Protein AF-A0A084XWI2-F1 (afdb_monomer)

pLDDT: mean 74.88, std 19.85, range [33.59, 96.56]

Structure (mmCIF, N/CA/C/O backbone):
data_AF-A0A084XWI2-F1
#
_entry.id   AF-A0A084XWI2-F1
#
loop_
_atom_site.group_PDB
_atom_site.id
_atom_site.type_symbol
_atom_site.label_atom_id
_atom_site.label_alt_id
_atom_site.label_comp_id
_atom_site.label_asym_id
_atom_site.label_entity_id
_atom_site.label_seq_id
_atom_site.pdbx_PDB_ins_code
_atom_site.Cartn_x
_atom_site.Cartn_y
_atom_site.Cartn_z
_atom_site.occupancy
_atom_site.B_iso_or_equiv
_atom_site.auth_seq_id
_atom_site.auth_comp_id
_atom_site.auth_asym_id
_atom_site.auth_atom_id
_atom_site.pdbx_PDB_model_num
ATOM 1 N N . MET A 1 1 ? 60.474 4.707 -21.475 1.00 52.69 1 MET A N 1
ATOM 2 C CA . MET A 1 1 ? 59.687 3.712 -20.714 1.00 52.69 1 MET A CA 1
ATOM 3 C C . MET A 1 1 ? 58.283 4.273 -20.551 1.00 52.69 1 MET A C 1
ATOM 5 O O . MET A 1 1 ? 58.184 5.436 -20.203 1.00 52.69 1 MET A O 1
ATOM 9 N N . GLY A 1 2 ? 57.240 3.525 -20.914 1.00 62.25 2 GLY A N 1
ATOM 10 C CA . GLY A 1 2 ? 55.851 4.025 -20.999 1.00 62.25 2 GLY A CA 1
ATOM 11 C C . GLY A 1 2 ? 54.921 3.148 -21.854 1.00 62.25 2 GLY A C 1
ATOM 12 O O . GLY A 1 2 ? 53.712 3.327 -21.852 1.00 62.25 2 GLY A O 1
ATOM 13 N N . GLY A 1 3 ? 55.474 2.156 -22.562 1.00 61.00 3 GLY A N 1
ATOM 14 C CA . GLY A 1 3 ? 54.707 1.178 -23.341 1.00 61.00 3 GLY A CA 1
ATOM 15 C C . GLY A 1 3 ? 54.036 0.071 -22.514 1.00 61.00 3 GLY A C 1
ATOM 16 O O . GLY A 1 3 ? 53.244 -0.691 -23.043 1.00 61.00 3 GLY A O 1
ATOM 17 N N . THR A 1 4 ? 54.343 -0.058 -21.226 1.00 63.84 4 THR A N 1
ATOM 18 C CA . THR A 1 4 ? 53.733 -1.086 -20.366 1.00 63.84 4 THR A CA 1
ATOM 19 C C . THR A 1 4 ? 52.390 -0.643 -19.776 1.00 63.84 4 THR A C 1
ATOM 21 O O . THR A 1 4 ? 51.567 -1.499 -19.475 1.00 63.84 4 THR A O 1
ATOM 24 N N . ASP A 1 5 ? 52.127 0.667 -19.690 1.00 71.38 5 ASP A N 1
ATOM 25 C CA . ASP A 1 5 ? 50.885 1.213 -19.113 1.00 71.38 5 ASP A CA 1
ATOM 26 C C . ASP A 1 5 ? 49.697 1.234 -20.086 1.00 71.38 5 ASP A C 1
ATOM 28 O O . ASP A 1 5 ? 48.547 1.183 -19.660 1.00 71.38 5 ASP A O 1
ATOM 32 N N . TYR A 1 6 ? 49.927 1.281 -21.404 1.00 79.31 6 TYR A N 1
ATOM 33 C CA . TYR A 1 6 ? 48.802 1.300 -22.351 1.00 79.31 6 TYR A CA 1
ATOM 34 C C . TYR A 1 6 ? 48.145 -0.080 -22.493 1.00 79.31 6 TYR A C 1
ATOM 36 O O . TYR A 1 6 ? 46.929 -0.167 -22.649 1.00 79.31 6 TYR A O 1
ATOM 44 N N . LEU A 1 7 ? 48.927 -1.164 -22.416 1.00 83.81 7 LEU A N 1
ATOM 45 C CA . LEU A 1 7 ? 48.396 -2.528 -22.489 1.00 83.81 7 LEU A CA 1
ATOM 46 C C . LEU A 1 7 ? 47.565 -2.868 -21.249 1.00 83.81 7 LEU A C 1
ATOM 48 O O . LEU A 1 7 ? 46.471 -3.410 -21.393 1.00 83.81 7 LEU A O 1
ATOM 52 N N . SER A 1 8 ? 48.031 -2.486 -20.055 1.00 83.62 8 SER A N 1
ATOM 53 C CA . SER A 1 8 ? 47.274 -2.670 -18.811 1.00 83.62 8 SER A CA 1
ATOM 54 C C . SER A 1 8 ? 45.989 -1.832 -18.798 1.00 83.62 8 SER A C 1
ATOM 56 O O . SER A 1 8 ? 44.939 -2.308 -18.364 1.00 83.62 8 SER A O 1
ATOM 58 N N . LEU A 1 9 ? 46.018 -0.617 -19.354 1.00 86.31 9 LEU A N 1
ATOM 59 C CA . LEU A 1 9 ? 44.823 0.214 -19.506 1.00 86.31 9 LEU A CA 1
ATOM 60 C C . LEU A 1 9 ? 43.802 -0.412 -20.470 1.00 86.31 9 LEU A C 1
ATOM 62 O O . LEU A 1 9 ? 42.616 -0.473 -20.156 1.00 86.31 9 LEU A O 1
ATOM 66 N N . LEU A 1 10 ? 44.240 -0.943 -21.612 1.00 87.06 10 LEU A N 1
ATOM 67 C CA . LEU A 1 10 ? 43.339 -1.625 -22.548 1.00 87.06 10 LEU A CA 1
ATOM 68 C C . LEU A 1 10 ? 42.757 -2.919 -21.955 1.00 87.06 10 LEU A C 1
ATOM 70 O O . LEU A 1 10 ? 41.587 -3.239 -22.179 1.00 87.06 10 LEU A O 1
ATOM 74 N N . GLU A 1 11 ? 43.547 -3.654 -21.172 1.00 87.19 11 GLU A N 1
ATOM 75 C CA . GLU A 1 11 ? 43.098 -4.869 -20.489 1.00 87.19 11 GLU A CA 1
ATOM 76 C C . GLU A 1 11 ? 42.093 -4.569 -19.368 1.00 87.19 11 GLU A C 1
ATOM 78 O O . GLU A 1 11 ? 41.076 -5.265 -19.244 1.00 87.19 11 GLU A O 1
ATOM 83 N N . THR A 1 12 ? 42.307 -3.492 -18.606 1.00 88.56 12 THR A N 1
ATOM 84 C CA . THR A 1 12 ? 41.346 -3.038 -17.588 1.00 88.56 12 THR A CA 1
ATOM 85 C C . THR A 1 12 ? 40.052 -2.543 -18.229 1.00 88.56 12 THR A C 1
ATOM 87 O O . THR A 1 12 ? 38.976 -2.918 -17.766 1.00 88.56 12 THR A O 1
ATOM 90 N N . GLN A 1 13 ? 40.123 -1.809 -19.346 1.00 90.12 13 GLN A N 1
ATOM 91 C CA . GLN A 1 13 ? 38.937 -1.364 -20.082 1.00 90.12 13 GLN A CA 1
ATOM 92 C C . GLN A 1 13 ? 38.113 -2.550 -20.604 1.00 90.12 13 GLN A C 1
ATOM 94 O O . GLN A 1 13 ? 36.895 -2.595 -20.417 1.00 90.12 13 GLN A O 1
ATOM 99 N N . ARG A 1 14 ? 38.758 -3.550 -21.219 1.00 91.56 14 ARG A N 1
ATOM 100 C CA . ARG A 1 14 ? 38.067 -4.759 -21.695 1.00 91.56 14 ARG A CA 1
ATOM 101 C C . ARG A 1 14 ? 37.421 -5.532 -20.541 1.00 91.56 14 ARG A C 1
ATOM 103 O O . ARG A 1 14 ? 36.280 -5.976 -20.671 1.00 91.56 14 ARG A O 1
ATOM 110 N N . SER A 1 15 ? 38.135 -5.688 -19.428 1.00 89.50 15 SER A N 1
ATOM 111 C CA . SER A 1 15 ? 37.625 -6.398 -18.248 1.00 89.50 15 SER A CA 1
ATOM 112 C C . SER A 1 15 ? 36.452 -5.661 -17.604 1.00 89.50 15 SER A C 1
ATOM 114 O O . SER A 1 15 ? 35.473 -6.291 -17.212 1.00 89.50 15 SER A O 1
ATOM 116 N N . TYR A 1 16 ? 36.506 -4.328 -17.570 1.00 93.06 16 TYR A N 1
ATOM 117 C CA . TYR A 1 16 ? 35.429 -3.485 -17.062 1.00 93.06 16 TYR A CA 1
ATOM 118 C C . TYR A 1 16 ? 34.145 -3.622 -17.888 1.00 93.06 16 TYR A C 1
ATOM 120 O O . TYR A 1 16 ? 33.071 -3.810 -17.321 1.00 93.06 16 TYR A O 1
ATOM 128 N N . HIS A 1 17 ? 34.241 -3.603 -19.222 1.00 92.88 17 HIS A N 1
ATOM 129 C CA . HIS A 1 17 ? 33.065 -3.792 -20.076 1.00 92.88 17 HIS A CA 1
ATOM 130 C C . HIS A 1 17 ? 32.448 -5.184 -19.920 1.00 92.88 17 HIS A C 1
ATOM 132 O O . HIS A 1 17 ? 31.235 -5.289 -19.762 1.00 92.88 17 HIS A O 1
ATOM 138 N N . ARG A 1 18 ? 33.270 -6.242 -19.861 1.00 94.00 18 ARG A N 1
ATOM 139 C CA . ARG A 1 18 ? 32.768 -7.598 -19.588 1.00 94.00 18 ARG A CA 1
ATOM 140 C C . ARG A 1 18 ? 32.057 -7.672 -18.233 1.00 94.00 18 ARG A C 1
ATOM 142 O O . ARG A 1 18 ? 30.985 -8.256 -18.143 1.00 94.00 18 ARG A O 1
ATOM 149 N N . TYR A 1 19 ? 32.620 -7.042 -17.203 1.00 94.75 19 TYR A N 1
ATOM 150 C CA . TYR A 1 19 ? 31.996 -6.985 -15.883 1.00 94.75 19 TYR A CA 1
ATOM 151 C C . TYR A 1 19 ? 30.635 -6.273 -15.906 1.00 94.75 19 TYR A C 1
ATOM 153 O O . TYR A 1 19 ? 29.693 -6.733 -15.263 1.00 94.75 19 TYR A O 1
ATOM 161 N N . LEU A 1 20 ? 30.504 -5.172 -16.655 1.00 94.69 20 LEU A N 1
ATOM 162 C CA . LEU A 1 20 ? 29.223 -4.478 -16.812 1.00 94.69 20 LEU A CA 1
ATOM 163 C C . LEU A 1 20 ? 28.172 -5.363 -17.490 1.00 94.69 20 LEU A C 1
ATOM 165 O O . LEU A 1 20 ? 27.033 -5.407 -17.021 1.00 94.69 20 LEU A O 1
ATOM 169 N N . ASP A 1 21 ? 28.548 -6.084 -18.546 1.00 95.38 21 ASP A N 1
ATOM 170 C CA . ASP A 1 21 ? 27.640 -6.997 -19.246 1.00 95.38 21 ASP A CA 1
ATOM 171 C C . ASP A 1 21 ? 27.187 -8.145 -18.331 1.00 95.38 21 ASP A C 1
ATOM 173 O O . ASP A 1 21 ? 25.989 -8.431 -18.233 1.00 95.38 21 ASP A O 1
ATOM 177 N N . ASP A 1 22 ? 28.124 -8.751 -17.595 1.00 95.75 22 ASP A N 1
ATOM 178 C CA . ASP A 1 22 ? 27.831 -9.813 -16.628 1.00 95.75 22 ASP A CA 1
ATOM 179 C C . ASP A 1 22 ? 26.923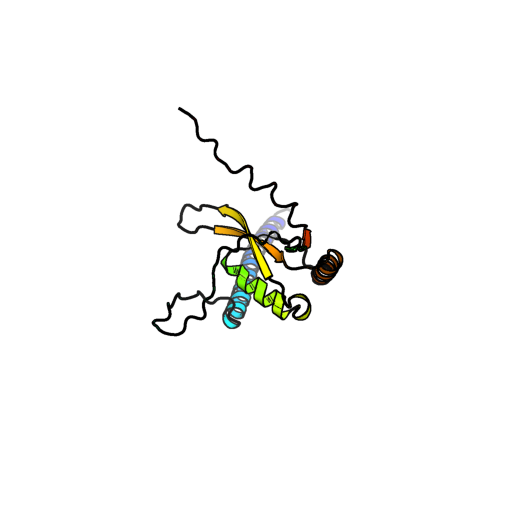 -9.307 -15.497 1.00 95.75 22 ASP A C 1
ATOM 181 O O . ASP A 1 22 ? 25.962 -9.979 -15.116 1.00 95.75 22 ASP A O 1
ATOM 185 N N . TYR A 1 23 ? 27.157 -8.088 -15.002 1.00 95.56 23 TYR A N 1
ATOM 186 C CA . TYR A 1 23 ? 26.312 -7.466 -13.987 1.00 95.56 23 TYR A CA 1
ATOM 187 C C . TYR A 1 23 ? 24.871 -7.271 -14.479 1.00 95.56 23 TYR A C 1
ATOM 189 O O . TYR A 1 23 ? 23.920 -7.631 -13.779 1.00 95.56 23 TYR A O 1
ATOM 197 N N . GLN A 1 24 ? 24.687 -6.738 -15.693 1.00 92.88 24 GLN A N 1
ATOM 198 C CA . GLN A 1 24 ? 23.349 -6.563 -16.267 1.00 92.88 24 GLN A CA 1
ATOM 199 C C . GLN A 1 24 ? 22.663 -7.911 -16.505 1.00 92.88 24 GLN A C 1
ATOM 201 O O . GLN A 1 24 ? 21.467 -8.047 -16.239 1.00 92.88 24 GLN A O 1
ATOM 206 N N . LYS A 1 25 ? 23.414 -8.927 -16.943 1.00 96.56 25 LYS A N 1
ATOM 207 C CA . LYS A 1 25 ? 22.900 -10.286 -17.131 1.00 96.56 25 LYS A CA 1
ATOM 208 C C . LYS A 1 25 ? 22.396 -10.888 -15.819 1.00 96.56 25 LYS A C 1
ATOM 210 O O . LYS A 1 25 ? 21.245 -11.316 -15.766 1.00 96.56 25 LYS A O 1
ATOM 215 N N . ILE A 1 26 ? 23.204 -10.849 -14.758 1.00 95.38 26 ILE A N 1
ATOM 216 C CA . ILE A 1 26 ? 22.822 -11.350 -13.426 1.00 9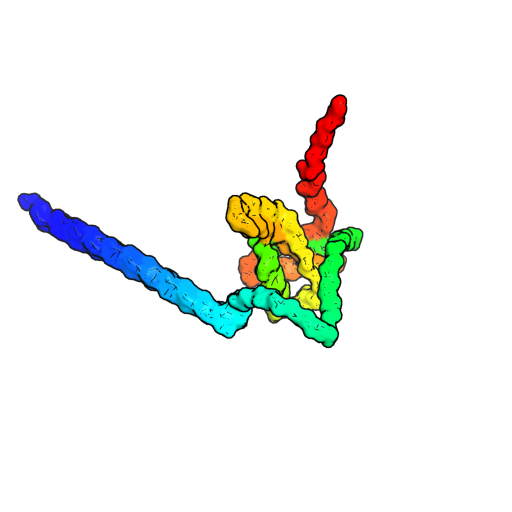5.38 26 ILE A CA 1
ATOM 217 C C . ILE A 1 26 ? 21.584 -10.608 -12.913 1.00 95.38 26 ILE A C 1
ATOM 219 O O . ILE A 1 26 ? 20.644 -11.222 -12.407 1.00 95.38 26 ILE A O 1
ATOM 223 N N . ARG A 1 27 ? 21.540 -9.284 -13.091 1.00 94.38 27 ARG A N 1
ATOM 224 C CA . ARG A 1 27 ? 20.391 -8.465 -12.696 1.00 94.38 27 ARG A CA 1
ATOM 225 C C . ARG A 1 27 ? 19.115 -8.871 -13.440 1.00 94.38 27 ARG A C 1
ATOM 227 O O . ARG A 1 27 ? 18.059 -8.979 -12.819 1.00 94.38 27 ARG A O 1
ATOM 234 N N . MET A 1 28 ? 19.198 -9.134 -14.745 1.00 96.00 28 MET A N 1
ATOM 235 C CA . MET A 1 28 ? 18.058 -9.638 -15.517 1.00 96.00 28 MET A CA 1
ATOM 236 C C . MET A 1 28 ? 17.618 -11.035 -15.067 1.00 96.00 28 MET A C 1
ATOM 238 O O . MET A 1 28 ? 16.418 -11.279 -14.951 1.00 96.00 28 MET A O 1
ATOM 242 N N . GLU A 1 29 ? 18.558 -11.946 -14.808 1.00 95.94 29 GLU A N 1
ATOM 243 C CA . GLU A 1 29 ? 18.260 -13.301 -14.3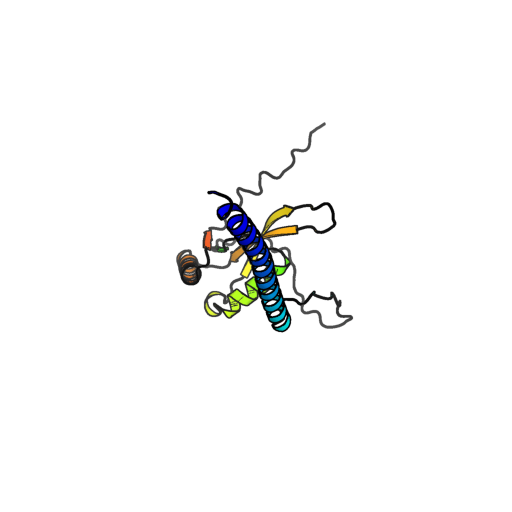25 1.00 95.94 29 GLU A CA 1
ATOM 244 C C . GLU A 1 29 ? 17.550 -13.271 -12.966 1.00 95.94 29 GLU A C 1
ATOM 246 O O . GLU A 1 29 ? 16.538 -13.953 -12.788 1.00 95.94 29 GLU A O 1
ATOM 251 N N . PHE A 1 30 ? 17.996 -12.403 -12.053 1.00 95.81 30 PHE A N 1
ATOM 252 C CA . PHE A 1 30 ? 17.350 -12.186 -10.759 1.00 95.81 30 PHE A CA 1
ATOM 253 C C . PHE A 1 30 ? 15.887 -11.743 -10.907 1.00 95.81 30 PHE A C 1
ATOM 255 O O . PHE A 1 30 ? 14.989 -12.354 -10.322 1.00 95.81 30 PHE A O 1
ATOM 262 N N . PHE A 1 31 ? 15.619 -10.719 -11.725 1.00 93.75 31 PHE A N 1
ATOM 263 C CA . PHE A 1 31 ? 14.248 -10.244 -11.930 1.00 93.75 31 PHE A CA 1
ATOM 264 C C . PHE A 1 31 ? 13.369 -11.280 -12.628 1.00 93.75 31 PHE A C 1
ATOM 266 O O . PHE A 1 31 ? 12.215 -11.452 -12.242 1.00 93.75 31 PHE A O 1
ATOM 273 N N . ARG A 1 32 ? 13.903 -12.011 -13.614 1.00 93.25 32 ARG A N 1
ATOM 274 C CA . ARG A 1 32 ? 13.172 -13.107 -14.269 1.00 93.25 32 ARG A CA 1
ATOM 275 C C . ARG A 1 32 ? 12.767 -14.187 -13.268 1.00 93.25 32 ARG A C 1
ATOM 277 O O . ARG A 1 32 ? 11.607 -14.596 -13.271 1.00 93.25 32 ARG A O 1
ATOM 284 N N . GLY A 1 33 ? 13.682 -14.602 -12.391 1.00 94.12 33 GLY A N 1
ATOM 285 C CA . GLY A 1 33 ? 13.397 -15.568 -11.329 1.00 94.12 33 GLY A CA 1
ATOM 286 C C . GLY A 1 33 ? 12.314 -15.067 -10.373 1.00 94.12 33 GLY A C 1
ATOM 287 O O . GLY A 1 33 ? 11.319 -15.756 -10.149 1.00 94.12 33 GLY A O 1
ATOM 288 N N . TYR A 1 34 ? 12.449 -13.832 -9.888 1.00 92.88 34 TYR A N 1
ATOM 289 C CA . TYR A 1 34 ? 11.469 -13.216 -8.993 1.00 92.88 34 TYR A CA 1
ATOM 290 C C . TYR A 1 34 ? 10.068 -13.127 -9.619 1.00 92.88 34 TYR A C 1
ATOM 292 O O . TYR A 1 34 ? 9.086 -13.534 -8.999 1.00 92.88 34 TYR A O 1
ATOM 300 N N . ILE A 1 35 ? 9.972 -12.658 -10.868 1.00 87.19 35 ILE A N 1
ATOM 301 C CA . ILE A 1 35 ? 8.701 -12.573 -11.600 1.00 87.19 35 ILE A CA 1
ATOM 302 C C . ILE A 1 35 ? 8.092 -13.966 -11.779 1.00 87.19 35 ILE A C 1
ATOM 304 O O . ILE A 1 35 ? 6.893 -14.127 -11.566 1.00 87.19 35 ILE A O 1
ATOM 308 N N . SER A 1 36 ? 8.897 -14.976 -12.126 1.00 90.06 36 SER A N 1
ATOM 309 C CA . SER A 1 36 ? 8.405 -16.349 -12.305 1.00 90.06 36 SER A CA 1
ATOM 310 C C . SER A 1 36 ? 7.819 -16.936 -11.017 1.00 90.06 36 SER A C 1
ATOM 312 O O . SER A 1 36 ? 6.745 -17.534 -11.048 1.00 90.06 36 SER A O 1
ATOM 314 N N . LEU A 1 37 ? 8.463 -16.696 -9.869 1.00 89.69 37 LEU A N 1
ATOM 315 C C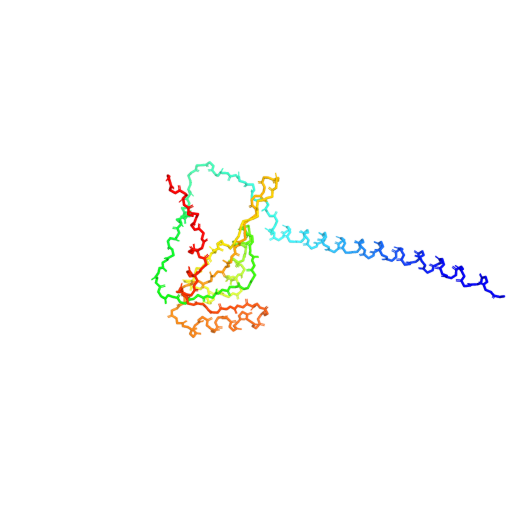A . LEU A 1 37 ? 7.962 -17.108 -8.560 1.00 89.69 37 LEU A CA 1
ATOM 316 C C . LEU A 1 37 ? 6.663 -16.376 -8.213 1.00 89.69 37 LEU A C 1
ATOM 318 O O . LEU A 1 37 ? 5.691 -17.001 -7.800 1.00 89.69 37 LEU A O 1
ATOM 322 N N . PHE A 1 38 ? 6.630 -15.059 -8.409 1.00 86.50 38 PHE A N 1
ATOM 323 C CA . PHE A 1 38 ? 5.441 -14.249 -8.161 1.00 86.50 38 PHE A CA 1
ATOM 324 C C . PHE A 1 38 ? 4.254 -14.688 -9.034 1.00 86.50 38 PHE A C 1
ATOM 326 O O . PHE A 1 38 ? 3.124 -14.761 -8.555 1.00 86.50 38 PHE A O 1
ATOM 333 N N . GLN A 1 39 ? 4.508 -15.044 -10.296 1.00 83.56 39 GLN A N 1
ATOM 334 C CA . GLN A 1 39 ? 3.507 -15.623 -11.193 1.00 83.56 39 GLN A CA 1
ATOM 335 C C . GLN A 1 39 ? 3.032 -17.001 -10.714 1.00 83.56 39 GLN A C 1
ATOM 337 O O . GLN A 1 39 ? 1.826 -17.233 -10.684 1.00 83.56 39 GLN A O 1
ATOM 342 N N . ALA A 1 40 ? 3.942 -17.883 -10.286 1.00 88.25 40 ALA A N 1
ATOM 343 C CA . ALA A 1 40 ? 3.596 -19.197 -9.734 1.00 88.25 40 ALA A CA 1
ATOM 344 C C . ALA A 1 40 ? 2.770 -19.100 -8.436 1.00 88.25 40 ALA A C 1
ATOM 346 O O . ALA A 1 40 ? 1.877 -19.910 -8.212 1.00 88.25 40 ALA A O 1
ATOM 347 N N . LEU A 1 41 ? 3.023 -18.075 -7.615 1.00 88.19 41 LEU A N 1
ATOM 348 C CA . LEU A 1 41 ? 2.249 -17.743 -6.412 1.00 88.19 41 LEU A CA 1
ATOM 349 C C . LEU A 1 41 ? 0.905 -17.050 -6.719 1.00 88.19 41 LEU A C 1
ATOM 351 O O . LEU A 1 41 ? 0.175 -16.694 -5.796 1.00 88.19 41 LEU A O 1
ATOM 355 N N . GLY A 1 42 ? 0.563 -16.843 -7.995 1.00 77.06 42 GLY A N 1
ATOM 356 C CA . GLY A 1 42 ? -0.717 -16.268 -8.418 1.00 77.06 42 GLY A CA 1
ATOM 357 C C . GLY A 1 42 ? -0.759 -14.738 -8.488 1.00 77.06 42 GLY A 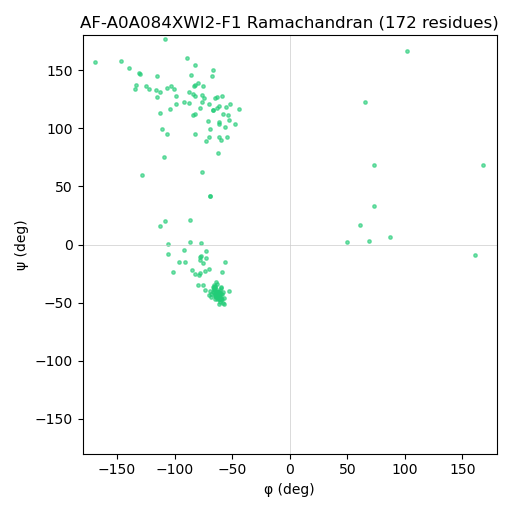C 1
ATOM 358 O O . GLY A 1 42 ? -1.812 -14.171 -8.768 1.00 77.06 42 GLY A O 1
ATOM 359 N N . GLY A 1 43 ? 0.368 -14.046 -8.299 1.00 77.62 43 GLY A N 1
ATOM 360 C CA . GLY A 1 43 ? 0.451 -12.583 -8.382 1.00 77.62 43 GLY A CA 1
ATOM 361 C C . GLY A 1 43 ? 0.362 -12.011 -9.806 1.00 77.62 43 GLY A C 1
ATOM 362 O O . GLY A 1 43 ? 0.191 -10.807 -9.982 1.00 77.62 43 GLY A O 1
ATOM 363 N N . GLY A 1 44 ? 0.466 -12.859 -10.834 1.00 65.56 44 GLY A N 1
ATOM 364 C CA . GLY A 1 44 ? 0.528 -12.455 -12.244 1.00 65.56 44 GLY A CA 1
ATOM 365 C C . GLY A 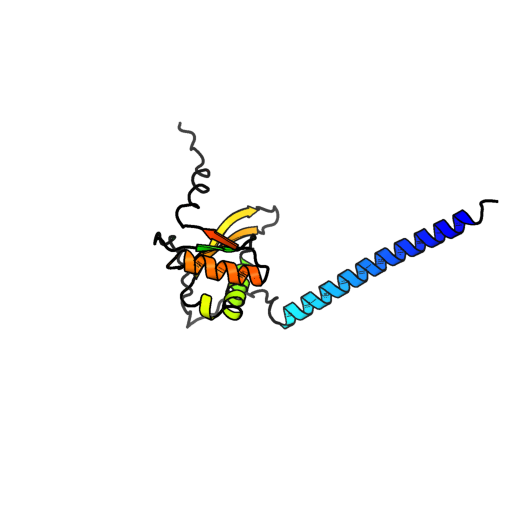1 44 ? -0.670 -12.855 -13.101 1.00 65.56 44 GLY A C 1
ATOM 366 O O . GLY A 1 44 ? -0.547 -12.846 -14.327 1.00 65.56 44 GLY A O 1
ATOM 367 N N . LEU A 1 45 ? -1.805 -13.229 -12.501 1.00 56.84 45 LEU A N 1
ATOM 368 C CA . LEU A 1 45 ? -3.022 -13.514 -13.257 1.00 56.84 45 LEU A CA 1
ATOM 369 C C . LEU A 1 45 ? -3.442 -12.243 -14.005 1.00 56.84 45 LEU A C 1
ATOM 371 O O . LEU A 1 45 ? -4.015 -11.317 -13.429 1.00 56.84 45 LEU A O 1
ATOM 375 N N . LYS A 1 46 ? -3.179 -12.205 -15.318 1.00 52.09 46 LYS A N 1
ATOM 376 C CA . LYS A 1 46 ? -4.017 -11.431 -16.229 1.00 52.09 46 LYS A CA 1
ATOM 377 C C . LYS A 1 46 ? -5.420 -11.935 -15.942 1.00 52.09 46 LYS A C 1
ATOM 379 O O . LYS A 1 46 ? -5.695 -13.107 -16.183 1.00 52.09 46 LYS A O 1
ATOM 384 N N . ALA A 1 47 ? -6.263 -11.092 -15.355 1.00 45.56 47 ALA A N 1
ATOM 385 C CA . ALA A 1 47 ? -7.683 -11.359 -15.315 1.00 45.56 47 ALA A CA 1
ATOM 386 C C . ALA A 1 47 ? -8.121 -11.451 -16.778 1.00 45.56 47 ALA A C 1
ATOM 388 O O . ALA A 1 47 ? -8.434 -10.441 -17.409 1.00 45.56 47 ALA A O 1
ATOM 389 N N . GLU A 1 48 ? -8.071 -12.652 -17.355 1.00 43.28 48 GLU A N 1
ATOM 390 C CA . GLU A 1 48 ? -8.941 -12.976 -18.462 1.00 43.28 48 GLU A CA 1
ATOM 391 C C . GLU A 1 48 ? -10.323 -12.626 -17.934 1.00 43.28 48 GLU A C 1
ATOM 393 O O . GLU A 1 48 ? -10.835 -13.261 -17.011 1.00 43.28 48 GLU A O 1
ATOM 398 N N . ARG A 1 49 ? -10.883 -11.529 -18.449 1.00 47.22 49 ARG A N 1
ATOM 399 C CA . ARG A 1 49 ? -12.302 -11.238 -18.316 1.00 47.22 49 ARG A CA 1
ATOM 400 C C . ARG A 1 49 ? -13.032 -12.368 -19.025 1.00 47.22 49 ARG A C 1
ATOM 402 O O . ARG A 1 49 ? -13.475 -12.218 -20.158 1.00 47.22 49 ARG A O 1
ATOM 409 N N . ARG A 1 50 ? -13.151 -13.511 -18.368 1.00 38.69 50 ARG A N 1
ATOM 410 C CA . ARG A 1 50 ? -14.214 -14.445 -18.652 1.00 38.69 50 ARG A CA 1
ATOM 411 C C . ARG A 1 50 ? -15.392 -13.912 -17.865 1.00 38.69 50 ARG A C 1
ATOM 413 O O . ARG A 1 50 ? -15.480 -14.109 -16.658 1.00 38.69 50 ARG A O 1
ATOM 420 N N . ALA A 1 51 ? -16.223 -13.129 -18.547 1.00 36.94 51 ALA A N 1
ATOM 421 C CA . ALA A 1 51 ? -17.565 -12.876 -18.059 1.00 36.94 51 ALA A CA 1
ATOM 422 C C . ALA A 1 51 ? -18.191 -14.255 -17.784 1.00 36.94 51 ALA A C 1
ATOM 424 O O . ALA A 1 51 ? -18.191 -15.088 -18.700 1.00 36.94 51 ALA A O 1
ATOM 425 N N . PRO A 1 52 ? -18.620 -14.556 -16.548 1.00 42.59 52 PRO A N 1
ATOM 426 C CA . PRO A 1 52 ? -19.417 -15.744 -16.321 1.00 42.59 52 PRO A CA 1
ATOM 427 C C . PRO A 1 52 ? -20.717 -15.556 -17.101 1.00 42.59 52 PRO A C 1
ATOM 429 O O . PRO A 1 52 ? -21.446 -14.589 -16.883 1.00 42.59 52 PRO A O 1
ATOM 432 N N . ALA A 1 53 ? -20.941 -16.444 -18.068 1.00 46.91 53 ALA A N 1
ATOM 433 C CA . ALA A 1 53 ? -22.278 -16.693 -18.562 1.00 46.91 53 ALA A CA 1
ATOM 434 C C . ALA A 1 53 ? -23.039 -17.348 -17.409 1.00 46.91 53 ALA A C 1
ATOM 436 O O . ALA A 1 53 ? -22.656 -18.427 -16.962 1.00 46.91 53 ALA A O 1
ATOM 437 N N . ASP A 1 54 ? -24.043 -16.608 -16.961 1.00 52.09 54 ASP A N 1
ATOM 438 C CA . ASP A 1 54 ? -25.270 -17.040 -16.315 1.00 52.09 54 ASP A CA 1
ATOM 439 C C . ASP A 1 54 ? -25.163 -17.719 -14.932 1.00 52.09 54 ASP A C 1
ATOM 441 O O . ASP A 1 54 ? -24.528 -18.749 -14.724 1.00 52.09 54 ASP A O 1
ATOM 445 N N . ASP A 1 55 ? -25.874 -17.074 -14.002 1.00 50.19 55 ASP A N 1
ATOM 446 C CA . ASP A 1 55 ? -26.478 -17.611 -12.781 1.00 50.19 55 ASP A CA 1
ATOM 447 C C . ASP A 1 55 ? -25.558 -17.967 -11.604 1.00 50.19 55 ASP A C 1
ATOM 449 O O . ASP A 1 55 ? -25.410 -19.117 -11.216 1.00 50.19 55 ASP A O 1
ATOM 453 N N . GLU A 1 56 ? -24.972 -16.926 -11.002 1.00 50.56 56 GLU A N 1
ATOM 454 C CA . GLU A 1 56 ? -25.005 -16.617 -9.552 1.00 50.56 56 GLU A CA 1
ATOM 455 C C . GLU A 1 56 ? -23.969 -15.517 -9.269 1.00 50.56 56 GLU A C 1
ATOM 457 O O . GLU A 1 56 ? -22.911 -15.708 -8.667 1.00 50.56 56 GLU A O 1
ATOM 462 N N . ALA A 1 57 ? -24.256 -14.315 -9.769 1.00 42.88 57 ALA A N 1
ATOM 463 C CA . ALA A 1 57 ? -23.466 -13.143 -9.438 1.00 42.88 57 ALA A CA 1
ATOM 464 C C . ALA A 1 57 ? -23.734 -12.759 -7.977 1.00 42.88 57 ALA A C 1
ATOM 466 O O . ALA A 1 57 ? -24.771 -12.179 -7.656 1.00 42.88 57 ALA A O 1
ATOM 467 N N . ILE A 1 58 ? -22.772 -13.033 -7.095 1.00 50.50 58 ILE A N 1
ATOM 468 C CA . ILE A 1 58 ? -22.632 -12.281 -5.846 1.00 50.50 58 ILE A CA 1
ATOM 469 C C . ILE A 1 58 ? -22.511 -10.808 -6.266 1.00 50.50 58 ILE A C 1
ATOM 471 O O . ILE A 1 58 ? -21.569 -10.477 -6.996 1.00 50.50 58 ILE A O 1
ATOM 475 N N . PRO A 1 59 ? -23.433 -9.913 -5.872 1.00 38.44 59 PRO A N 1
ATOM 476 C CA . PRO A 1 59 ? -23.334 -8.520 -6.258 1.00 38.44 59 PRO A CA 1
ATOM 477 C C . PRO A 1 59 ? -22.139 -7.912 -5.526 1.00 38.44 59 PRO A C 1
ATOM 479 O O . PRO A 1 59 ? -22.221 -7.535 -4.359 1.00 38.44 59 PRO A O 1
ATOM 482 N N . VAL A 1 60 ? -21.002 -7.799 -6.216 1.00 49.03 60 VAL A N 1
ATOM 483 C CA . VAL A 1 60 ? -19.980 -6.828 -5.833 1.00 49.03 60 VAL A CA 1
ATOM 484 C C . VAL A 1 60 ? -20.548 -5.477 -6.232 1.00 49.03 60 VAL A C 1
ATOM 486 O O . VAL A 1 60 ? -20.409 -5.020 -7.366 1.00 49.03 60 VAL A O 1
ATOM 489 N N . VAL A 1 61 ? -21.277 -4.889 -5.290 1.00 36.75 61 VAL A N 1
ATOM 490 C CA . VAL A 1 61 ? -21.794 -3.532 -5.365 1.00 36.75 61 VAL A CA 1
ATOM 491 C C . VAL A 1 61 ? -20.588 -2.592 -5.456 1.00 36.75 61 VAL A C 1
ATOM 493 O O . VAL A 1 61 ? -20.014 -2.183 -4.454 1.00 36.75 61 VAL A O 1
ATOM 496 N N . TYR A 1 62 ? -20.181 -2.251 -6.680 1.00 44.38 62 TYR A N 1
ATOM 497 C CA . TYR A 1 62 ? -19.473 -1.002 -6.954 1.00 44.38 62 TYR A CA 1
ATOM 498 C C . TYR A 1 62 ? -20.511 0.126 -6.934 1.00 44.38 62 TYR A C 1
ATOM 500 O O . TYR A 1 62 ? -20.760 0.791 -7.939 1.00 44.38 62 TYR A O 1
ATOM 508 N N . GLU A 1 63 ? -21.147 0.339 -5.782 1.00 33.59 63 GLU A N 1
ATOM 509 C CA . GLU A 1 63 ? -21.678 1.663 -5.503 1.00 33.59 63 GLU A CA 1
ATOM 510 C C . GLU A 1 63 ? -20.460 2.564 -5.401 1.00 33.59 63 GLU A C 1
ATOM 512 O O . GLU A 1 63 ? -19.510 2.283 -4.665 1.00 33.59 63 GLU A O 1
ATOM 517 N N . GLY A 1 64 ? -20.469 3.646 -6.178 1.00 37.19 64 GLY A N 1
ATOM 518 C CA . GLY A 1 64 ? -19.698 4.817 -5.816 1.00 37.19 64 GLY A CA 1
ATOM 519 C C . GLY A 1 64 ? -20.135 5.188 -4.409 1.00 37.19 64 GLY A C 1
ATOM 520 O O . GLY A 1 64 ? -21.146 5.864 -4.248 1.00 37.19 64 GLY A O 1
ATOM 521 N N . SER A 1 65 ? -19.415 4.661 -3.415 1.00 38.62 65 SER A N 1
ATOM 522 C CA . SER A 1 65 ? -19.584 4.985 -2.014 1.00 38.62 65 SER A CA 1
ATOM 523 C C . SER A 1 65 ? -19.421 6.489 -1.951 1.00 38.62 65 SER A C 1
ATOM 525 O O . SER A 1 65 ? -18.320 7.034 -2.058 1.00 38.62 65 SER A O 1
ATOM 527 N N . GLN A 1 66 ? -20.568 7.163 -1.873 1.00 36.12 66 GLN A N 1
ATOM 528 C CA . GLN A 1 66 ? -20.653 8.472 -1.274 1.00 36.12 66 GLN A CA 1
ATOM 529 C C . GLN A 1 66 ? -19.824 8.353 -0.009 1.00 36.12 66 GLN A C 1
ATOM 531 O O . GLN A 1 66 ? -20.099 7.480 0.817 1.00 36.12 66 GLN A O 1
ATOM 536 N N . ALA A 1 67 ? -18.745 9.132 0.049 1.00 42.91 67 ALA A N 1
ATOM 537 C CA . ALA A 1 67 ? -17.920 9.254 1.227 1.00 42.91 67 ALA A CA 1
ATOM 538 C C . ALA A 1 67 ? -18.882 9.470 2.392 1.00 42.91 67 ALA A C 1
ATOM 540 O O . ALA A 1 67 ? -19.494 10.533 2.488 1.00 42.91 67 ALA A O 1
ATOM 541 N N . SER A 1 68 ? -19.099 8.426 3.193 1.00 38.91 68 SER A N 1
ATOM 542 C CA . SER A 1 68 ? -19.922 8.521 4.381 1.00 38.91 68 SER A CA 1
ATOM 543 C C . SER A 1 68 ? -19.211 9.540 5.252 1.00 38.91 68 SER A C 1
ATOM 545 O O . SER A 1 68 ? -18.138 9.265 5.793 1.00 38.91 68 SER A O 1
ATOM 547 N N . THR A 1 69 ? -19.772 10.743 5.316 1.00 45.44 69 THR A N 1
ATOM 548 C CA . THR A 1 69 ? -19.393 11.837 6.214 1.00 45.44 69 THR A CA 1
ATOM 549 C C . THR A 1 69 ? -19.760 11.493 7.652 1.00 45.44 69 THR A C 1
ATOM 551 O O . THR A 1 69 ? -20.276 12.327 8.387 1.00 45.44 69 THR A O 1
ATOM 554 N N . ASP A 1 70 ? -19.520 10.254 8.050 1.00 47.28 70 ASP A N 1
ATOM 555 C CA . ASP A 1 70 ? -19.419 9.934 9.449 1.00 47.28 70 ASP A CA 1
ATOM 556 C C . ASP A 1 70 ? -17.995 10.282 9.867 1.00 47.28 70 ASP A C 1
ATOM 558 O O . ASP A 1 70 ? -17.022 10.051 9.142 1.00 47.28 70 ASP A O 1
ATOM 562 N N . THR A 1 71 ? -17.890 10.904 11.031 1.00 61.84 71 THR A N 1
ATOM 563 C CA . THR A 1 71 ? -16.692 11.480 11.646 1.00 61.84 71 THR A CA 1
ATOM 564 C C . THR A 1 71 ? -15.689 10.414 12.103 1.00 61.84 71 THR A C 1
ATOM 566 O O . THR A 1 71 ? -15.103 10.502 13.179 1.00 61.84 71 THR A O 1
ATOM 569 N N . PHE A 1 72 ? -15.483 9.380 11.294 1.00 72.12 72 PHE A N 1
ATOM 570 C CA . PHE A 1 72 ? -14.545 8.309 11.566 1.00 72.12 72 PHE A CA 1
ATOM 571 C C . PHE A 1 72 ? -13.139 8.712 11.149 1.00 72.12 72 PHE A C 1
ATOM 573 O O . PHE A 1 72 ? -12.911 9.268 10.070 1.00 72.12 72 PHE A O 1
ATOM 580 N N . TRP A 1 73 ? -12.184 8.390 12.014 1.00 86.31 73 TRP A N 1
ATOM 581 C CA . TRP A 1 73 ? -10.771 8.593 11.744 1.00 86.31 73 TRP A CA 1
ATOM 582 C C . TRP A 1 73 ? -10.317 7.676 10.612 1.00 86.31 73 TRP A C 1
ATOM 584 O O . TRP A 1 73 ? -10.866 6.590 10.394 1.00 86.31 73 TRP A O 1
ATOM 594 N N . GLN A 1 74 ? -9.324 8.140 9.860 1.00 90.75 74 GLN A N 1
ATOM 595 C CA . GLN A 1 74 ? -8.787 7.417 8.718 1.00 90.75 74 GLN A CA 1
ATOM 596 C C . GLN A 1 74 ? -7.268 7.361 8.810 1.00 90.75 74 GLN A C 1
ATOM 598 O O . GLN A 1 74 ? -6.618 8.284 9.304 1.00 90.75 74 GLN A O 1
ATOM 603 N N . VAL A 1 75 ? -6.696 6.270 8.311 1.00 91.12 75 VAL A N 1
ATOM 604 C CA . VAL A 1 75 ? -5.247 6.114 8.191 1.00 91.12 75 VAL A CA 1
ATOM 605 C C . VAL A 1 75 ? -4.887 6.098 6.717 1.00 91.12 75 VAL A C 1
ATOM 607 O O . VAL A 1 75 ? -5.248 5.182 5.982 1.00 91.12 75 VAL A O 1
ATOM 610 N N . GLU A 1 76 ? -4.180 7.133 6.286 1.00 91.56 76 GLU A N 1
ATOM 611 C CA . GLU A 1 76 ? -3.587 7.238 4.963 1.00 91.56 76 GLU A CA 1
ATOM 612 C C . GLU A 1 76 ? -2.328 6.364 4.911 1.00 91.56 76 GLU A C 1
ATOM 614 O O . GLU A 1 76 ? -1.391 6.533 5.703 1.00 91.56 76 GLU A O 1
ATOM 619 N N . LEU A 1 77 ? -2.301 5.426 3.966 1.00 90.88 77 LEU A N 1
ATOM 620 C CA . LEU A 1 77 ? -1.117 4.626 3.664 1.00 90.88 77 LEU A CA 1
ATOM 621 C C . LEU A 1 77 ? -0.169 5.441 2.797 1.00 90.88 77 LEU A C 1
ATOM 623 O O . LEU A 1 77 ? -0.610 6.098 1.863 1.00 90.88 77 LEU A O 1
ATOM 627 N N . ALA A 1 78 ? 1.137 5.381 3.041 1.00 86.62 78 ALA A N 1
ATOM 628 C CA . ALA A 1 78 ? 2.073 6.081 2.174 1.00 86.62 78 ALA A CA 1
ATOM 629 C C . ALA A 1 78 ? 2.125 5.467 0.766 1.00 86.62 78 ALA A C 1
ATOM 631 O O . ALA A 1 78 ? 2.076 4.247 0.596 1.00 86.62 78 ALA A O 1
ATOM 632 N N . GLY A 1 79 ? 2.311 6.336 -0.228 1.00 86.44 79 GLY A N 1
ATOM 633 C CA . GLY A 1 79 ? 2.505 5.960 -1.626 1.00 86.44 79 GLY A CA 1
ATOM 634 C C . GLY A 1 79 ? 1.261 6.129 -2.494 1.00 86.44 79 GLY A C 1
ATOM 635 O O . GLY A 1 79 ? 0.152 6.318 -2.002 1.00 86.44 79 GLY A O 1
ATOM 636 N N . LEU A 1 80 ? 1.488 6.065 -3.805 1.00 87.44 80 LEU A N 1
ATOM 637 C CA . LEU A 1 80 ? 0.451 6.059 -4.827 1.00 87.44 80 LEU A CA 1
ATOM 638 C C . LEU A 1 80 ? 0.345 4.657 -5.417 1.00 87.44 80 LEU A C 1
ATOM 640 O O . LEU A 1 80 ? 1.352 4.026 -5.737 1.00 87.44 80 LEU A O 1
ATOM 644 N N . TYR A 1 81 ? -0.885 4.191 -5.571 1.00 87.75 81 TYR A N 1
ATOM 645 C CA . TYR A 1 81 ? -1.205 2.830 -5.968 1.00 87.75 81 TYR A CA 1
ATOM 646 C C . TYR A 1 81 ? -1.887 2.828 -7.328 1.00 87.75 81 TYR A C 1
ATOM 648 O O . TYR A 1 81 ? -2.668 3.723 -7.654 1.00 87.75 81 TYR A O 1
ATOM 656 N N . HIS A 1 82 ? -1.612 1.800 -8.122 1.00 87.69 82 HIS A N 1
ATOM 657 C CA . HIS A 1 82 ? -2.325 1.584 -9.371 1.00 87.69 82 HIS A CA 1
ATOM 658 C C . HIS A 1 82 ? -3.657 0.878 -9.094 1.00 87.69 82 HIS A C 1
ATOM 660 O O . HIS A 1 82 ? -3.778 0.124 -8.127 1.00 87.69 82 HIS A O 1
ATOM 666 N N . ARG A 1 83 ? -4.657 1.048 -9.968 1.00 84.50 83 ARG A N 1
ATOM 667 C CA . ARG A 1 83 ? -5.973 0.398 -9.800 1.00 84.50 83 ARG A CA 1
ATOM 668 C C . ARG A 1 83 ? -5.866 -1.116 -9.591 1.00 84.50 83 ARG A C 1
ATOM 670 O O . ARG A 1 83 ? -6.582 -1.677 -8.771 1.00 84.50 83 ARG A O 1
ATOM 677 N N . SER A 1 84 ? -4.962 -1.768 -10.319 1.00 85.06 84 SER A N 1
ATOM 678 C CA . SER A 1 84 ? -4.759 -3.222 -10.256 1.00 85.06 84 SER A CA 1
ATOM 679 C C . SER A 1 84 ? -4.138 -3.710 -8.946 1.00 85.06 84 SER A C 1
ATOM 681 O O . SER A 1 84 ? -4.272 -4.886 -8.623 1.00 85.06 84 SER A O 1
ATOM 683 N N . THR A 1 85 ? -3.460 -2.844 -8.185 1.00 87.56 85 THR A N 1
ATOM 684 C CA . THR A 1 85 ? -2.786 -3.241 -6.940 1.00 87.56 85 THR A CA 1
ATOM 685 C C . THR A 1 85 ? -3.680 -3.107 -5.713 1.00 87.56 85 THR A C 1
ATOM 687 O O . THR A 1 85 ? -3.356 -3.686 -4.683 1.00 87.56 85 THR A O 1
ATOM 690 N N . ILE A 1 86 ? -4.807 -2.392 -5.811 1.00 88.81 86 ILE A N 1
ATOM 691 C CA . ILE A 1 86 ? -5.695 -2.088 -4.675 1.00 88.81 86 ILE A CA 1
ATOM 692 C C . ILE A 1 86 ? -6.166 -3.377 -3.986 1.00 88.81 86 ILE A C 1
ATOM 694 O O . ILE A 1 86 ? -5.965 -3.551 -2.783 1.00 88.81 86 ILE A O 1
ATOM 698 N N . ASP A 1 87 ? -6.697 -4.334 -4.747 1.00 88.56 87 ASP A N 1
ATOM 699 C CA . ASP A 1 87 ? -7.205 -5.587 -4.176 1.00 88.56 87 ASP A CA 1
ATOM 700 C C . ASP A 1 87 ? -6.092 -6.443 -3.566 1.00 88.56 87 ASP A C 1
ATOM 702 O O . ASP A 1 87 ? -6.284 -7.079 -2.529 1.00 88.56 87 ASP A O 1
ATOM 706 N N . ALA A 1 88 ? -4.915 -6.461 -4.197 1.00 88.94 88 ALA A N 1
ATOM 707 C CA . ALA A 1 88 ? -3.756 -7.176 -3.674 1.00 88.94 88 ALA A CA 1
ATOM 708 C C . ALA A 1 88 ? -3.300 -6.569 -2.340 1.00 88.94 88 ALA A C 1
ATOM 710 O O . ALA A 1 88 ? -3.095 -7.306 -1.378 1.00 88.94 88 ALA A O 1
ATOM 711 N N . THR A 1 89 ? -3.234 -5.236 -2.254 1.00 90.69 89 THR A N 1
ATOM 712 C CA . THR A 1 89 ? -2.887 -4.533 -1.011 1.00 90.69 89 THR A CA 1
ATOM 713 C C . THR A 1 89 ? -3.915 -4.765 0.092 1.00 90.69 89 THR A C 1
ATOM 715 O O . THR A 1 89 ? -3.536 -5.000 1.235 1.00 90.69 89 THR A O 1
ATOM 718 N N . TRP A 1 90 ? -5.211 -4.788 -0.237 1.00 91.31 90 TRP A N 1
ATOM 719 C CA . TRP A 1 90 ? -6.257 -5.081 0.742 1.00 91.31 90 TRP A CA 1
ATOM 720 C C . TRP A 1 90 ? -6.142 -6.495 1.314 1.00 91.31 90 TRP A C 1
ATOM 722 O O . TRP A 1 90 ? -6.205 -6.685 2.530 1.00 91.31 90 TRP A O 1
ATOM 732 N N . ARG A 1 91 ? -5.950 -7.496 0.444 1.00 90.75 91 ARG A N 1
ATOM 733 C CA . ARG A 1 91 ? -5.775 -8.895 0.865 1.00 90.75 91 ARG A CA 1
ATOM 734 C C . ARG A 1 91 ? -4.543 -9.058 1.746 1.00 90.75 91 ARG A C 1
ATOM 736 O O . ARG A 1 91 ? -4.626 -9.699 2.787 1.00 90.75 91 ARG A O 1
ATOM 743 N N . ASP A 1 92 ? -3.431 -8.454 1.347 1.00 91.12 92 ASP A N 1
ATOM 744 C CA . ASP A 1 92 ? -2.182 -8.489 2.102 1.00 91.12 92 ASP A CA 1
ATOM 745 C C . ASP A 1 92 ? -2.342 -7.882 3.508 1.00 91.12 92 ASP A C 1
ATOM 747 O O . ASP A 1 92 ? -2.001 -8.528 4.499 1.00 91.12 92 ASP A O 1
ATOM 751 N N . LEU A 1 93 ? -2.961 -6.703 3.626 1.00 90.31 93 LEU A N 1
ATOM 752 C CA . LEU A 1 93 ? -3.222 -6.077 4.926 1.00 90.31 93 LEU A CA 1
ATOM 753 C C . LEU A 1 93 ? -4.142 -6.925 5.813 1.00 90.31 93 LEU A C 1
ATOM 755 O O . LEU A 1 93 ? -3.878 -7.064 7.005 1.00 90.31 93 LEU A O 1
ATOM 759 N N . ARG A 1 94 ? -5.193 -7.533 5.248 1.00 90.81 94 ARG A N 1
ATOM 760 C CA . ARG A 1 94 ? -6.083 -8.438 5.998 1.00 90.81 94 ARG A CA 1
ATOM 761 C C . ARG A 1 94 ? -5.375 -9.702 6.475 1.00 90.81 94 ARG A C 1
ATOM 763 O O . ARG A 1 94 ? -5.683 -10.184 7.560 1.00 90.81 94 ARG A O 1
ATOM 770 N N . ASN A 1 95 ? -4.443 -10.227 5.684 1.00 91.12 95 ASN A N 1
ATOM 771 C CA . ASN A 1 95 ? -3.685 -11.422 6.041 1.00 91.12 95 ASN A CA 1
ATOM 772 C C . ASN A 1 95 ? -2.641 -11.133 7.124 1.00 91.12 95 ASN A C 1
ATOM 774 O O . ASN A 1 95 ? -2.448 -11.954 8.016 1.00 91.12 95 ASN A O 1
ATOM 778 N N . ARG A 1 96 ? -1.976 -9.972 7.060 1.00 90.12 96 ARG A N 1
ATOM 779 C CA . ARG A 1 96 ? -0.941 -9.582 8.030 1.00 90.12 96 ARG A CA 1
ATOM 780 C C . ARG A 1 96 ? -1.522 -9.049 9.341 1.00 90.12 96 ARG A C 1
ATOM 782 O O . ARG A 1 96 ? -0.965 -9.325 10.399 1.00 90.12 96 ARG A O 1
ATOM 789 N N . TYR A 1 97 ? -2.654 -8.345 9.286 1.00 89.50 97 TYR A N 1
ATOM 790 C CA . TYR A 1 97 ? -3.267 -7.685 10.446 1.00 89.50 97 TYR A CA 1
ATOM 791 C C . TYR A 1 97 ? -4.755 -8.046 10.607 1.00 89.50 97 TYR A C 1
ATOM 793 O O . TYR A 1 97 ? -5.608 -7.157 10.597 1.00 89.50 97 TYR A O 1
ATOM 801 N N . PRO A 1 98 ? -5.111 -9.332 10.774 1.00 88.50 98 PRO A N 1
ATOM 802 C CA . PRO A 1 98 ? -6.509 -9.767 10.758 1.00 88.50 98 PRO A CA 1
ATOM 803 C C . PRO A 1 98 ? -7.364 -9.096 11.843 1.00 88.50 98 PRO A C 1
ATOM 805 O O . PRO A 1 98 ? -8.500 -8.724 11.568 1.00 88.50 98 PRO A O 1
ATOM 808 N N . PHE A 1 99 ? -6.804 -8.879 13.038 1.00 87.31 99 PHE A N 1
ATOM 809 C CA . PHE A 1 99 ? -7.508 -8.253 14.162 1.00 87.31 99 PHE A CA 1
ATOM 810 C C . PHE A 1 99 ? -7.787 -6.759 13.937 1.00 87.31 99 PHE A C 1
ATOM 812 O O . PHE A 1 99 ? -8.888 -6.281 14.181 1.00 87.31 99 PHE A O 1
ATOM 819 N N . PHE A 1 100 ? -6.812 -6.009 13.420 1.00 84.88 100 PHE A N 1
ATOM 820 C CA . PHE A 1 100 ? -6.971 -4.566 13.204 1.00 84.88 100 PHE A CA 1
ATOM 821 C C . PHE A 1 100 ? -7.881 -4.231 12.017 1.00 84.88 100 PHE A C 1
ATOM 823 O O . PHE A 1 100 ? -8.448 -3.140 11.954 1.00 84.88 100 PHE A O 1
ATOM 830 N N . MET A 1 101 ? -8.020 -5.171 11.081 1.00 87.00 101 MET A N 1
ATOM 831 C CA . MET A 1 101 ? -8.766 -5.002 9.834 1.00 87.00 101 MET A CA 1
ATOM 832 C C . MET A 1 101 ? -10.232 -5.441 9.940 1.00 87.00 101 MET A C 1
ATOM 834 O O . MET A 1 101 ? -10.994 -5.265 8.987 1.00 87.00 101 MET A O 1
ATOM 838 N N . GLU A 1 102 ? -10.648 -6.003 11.075 1.00 86.94 102 GLU A N 1
ATOM 839 C CA . GLU A 1 102 ? -12.032 -6.403 11.313 1.00 86.94 102 GLU A CA 1
ATOM 840 C C . GLU A 1 102 ? -12.966 -5.180 11.301 1.00 86.94 102 GLU A C 1
ATOM 842 O O . GLU A 1 102 ? -12.706 -4.168 11.949 1.00 86.94 102 GLU A O 1
ATOM 847 N N . GLY A 1 103 ? -14.030 -5.236 10.492 1.00 83.69 103 GLY A N 1
ATOM 848 C CA . GLY A 1 103 ? -14.981 -4.125 10.328 1.00 83.69 103 GLY A CA 1
ATOM 849 C C . GLY A 1 103 ? -14.434 -2.879 9.610 1.00 83.69 103 GLY A C 1
ATOM 850 O O . GLY A 1 103 ? -15.155 -1.886 9.466 1.00 83.69 103 GLY A O 1
ATOM 851 N N . ARG A 1 104 ? -13.184 -2.904 9.130 1.00 88.38 104 ARG A N 1
ATOM 852 C CA . ARG A 1 104 ? -12.575 -1.781 8.401 1.00 88.38 104 ARG A CA 1
ATOM 853 C C . ARG A 1 104 ? -12.835 -1.874 6.907 1.00 88.38 104 ARG A C 1
ATOM 855 O O . ARG A 1 104 ? -13.110 -2.943 6.362 1.00 88.38 104 ARG A O 1
ATOM 862 N N . SER A 1 105 ? -12.691 -0.742 6.230 1.00 88.19 105 SER A N 1
ATOM 863 C CA . SER A 1 105 ? -12.809 -0.654 4.775 1.00 88.19 105 SER A CA 1
ATOM 864 C C . SER A 1 105 ? -11.623 0.088 4.165 1.00 88.19 105 SER A C 1
ATOM 866 O O . SER A 1 105 ? -11.066 1.001 4.776 1.00 88.19 105 SER A O 1
ATOM 868 N N . LEU A 1 106 ? -11.230 -0.315 2.953 1.00 89.06 106 LEU A N 1
ATOM 869 C CA . LEU A 1 106 ? -10.246 0.401 2.147 1.00 89.06 106 LEU A CA 1
ATOM 870 C C . LEU A 1 106 ? -10.961 1.388 1.230 1.00 89.06 106 LEU A C 1
ATOM 872 O O . LEU A 1 106 ? -11.785 0.995 0.407 1.00 89.06 106 LEU A O 1
ATOM 876 N N . GLN A 1 107 ? -10.602 2.658 1.341 1.00 89.31 107 GLN A N 1
ATOM 877 C CA . GLN A 1 107 ? -11.120 3.743 0.525 1.00 89.31 107 GLN A CA 1
ATOM 878 C C . GLN A 1 107 ? -10.014 4.267 -0.401 1.00 89.31 107 GLN A C 1
ATOM 880 O O . GLN A 1 107 ? -9.158 5.047 0.027 1.00 89.31 107 GLN A O 1
ATOM 885 N N . PRO A 1 108 ? -9.990 3.846 -1.676 1.00 88.19 108 PRO A N 1
ATOM 886 C CA . PRO A 1 108 ? -9.093 4.425 -2.664 1.00 88.19 108 PRO A CA 1
ATOM 887 C C . PRO A 1 108 ? -9.610 5.793 -3.130 1.00 88.19 108 PRO A C 1
ATOM 889 O O . PRO A 1 108 ? -10.746 5.918 -3.584 1.00 88.19 108 PRO A O 1
ATOM 892 N N . ARG A 1 109 ? -8.758 6.820 -3.085 1.00 85.94 109 ARG A N 1
ATOM 893 C CA . ARG A 1 109 ? -9.042 8.162 -3.620 1.00 85.94 109 ARG A CA 1
ATOM 894 C C . ARG A 1 109 ? -8.145 8.461 -4.811 1.00 85.94 109 ARG A C 1
ATOM 896 O O . ARG A 1 109 ? -6.934 8.290 -4.737 1.00 85.94 109 ARG A O 1
ATOM 903 N N . LEU A 1 110 ? -8.725 8.932 -5.909 1.00 83.75 110 LEU A N 1
ATOM 904 C CA . LEU A 1 110 ? -7.972 9.306 -7.105 1.00 83.75 110 LEU A CA 1
ATOM 905 C C . LEU A 1 110 ? -7.164 10.589 -6.836 1.00 83.75 110 LEU A C 1
ATOM 907 O O . LEU A 1 110 ? -7.756 11.620 -6.525 1.00 83.75 110 LEU A O 1
ATOM 911 N N . LYS A 1 111 ? -5.833 10.541 -6.973 1.00 83.38 111 LYS A N 1
ATOM 912 C CA . LYS A 1 111 ? -4.965 11.735 -6.876 1.00 83.38 111 LYS A CA 1
ATOM 913 C C . LYS A 1 111 ? -4.531 12.268 -8.240 1.00 83.38 111 LYS A C 1
ATOM 915 O O . LYS A 1 111 ? -4.232 13.450 -8.350 1.00 83.38 111 LYS A O 1
ATOM 920 N N . GLY A 1 112 ? -4.520 11.432 -9.277 1.00 72.38 112 GLY A N 1
ATOM 921 C CA . GLY A 1 112 ? -4.141 11.867 -10.618 1.00 72.38 112 GLY A CA 1
ATOM 922 C C . GLY A 1 112 ? -4.436 10.833 -11.694 1.00 72.38 112 GLY A C 1
ATOM 923 O O . GLY A 1 112 ? -4.547 9.636 -11.421 1.00 72.38 112 GLY A O 1
ATOM 924 N N . ARG A 1 113 ? -4.558 11.320 -12.927 1.00 69.56 113 ARG A N 1
ATOM 925 C CA . ARG A 1 113 ? -4.617 10.517 -14.149 1.00 69.56 113 ARG A CA 1
ATOM 926 C C . ARG A 1 113 ? -3.476 10.969 -15.044 1.00 69.56 113 ARG A C 1
ATOM 928 O O . ARG A 1 113 ? -3.267 12.171 -15.183 1.00 69.56 113 ARG A O 1
ATOM 935 N N . ILE A 1 114 ? -2.747 10.018 -15.603 1.00 59.53 114 ILE A N 1
ATOM 936 C CA . ILE A 1 114 ? -1.813 10.280 -16.691 1.00 59.53 114 ILE A CA 1
ATOM 937 C C . ILE A 1 114 ? -2.508 9.764 -17.947 1.00 59.53 114 ILE A C 1
ATOM 939 O O . ILE A 1 114 ? -2.853 8.584 -18.027 1.00 59.53 114 ILE A O 1
ATOM 943 N N . GLU A 1 115 ? -2.795 10.675 -18.870 1.00 58.25 115 GLU A N 1
ATOM 944 C CA . GLU A 1 115 ? -3.176 10.327 -20.235 1.00 58.25 115 GLU A CA 1
ATOM 945 C C . GLU A 1 115 ? -1.871 10.079 -20.992 1.00 58.25 115 GLU A C 1
ATOM 947 O O . GLU A 1 115 ? -1.045 10.980 -21.128 1.00 58.25 115 GLU A O 1
ATOM 952 N N . GLU A 1 116 ? -1.639 8.827 -21.372 1.00 52.66 116 GLU A N 1
ATOM 953 C CA . GLU A 1 116 ? -0.523 8.416 -22.221 1.00 52.66 116 GLU A CA 1
ATOM 954 C C . GLU A 1 116 ? -1.104 8.180 -23.626 1.00 52.66 116 GLU A C 1
ATOM 956 O O . GLU A 1 116 ? -2.195 7.617 -23.733 1.00 52.66 116 GLU A O 1
ATOM 961 N N . ASP A 1 117 ? -0.420 8.647 -24.681 1.00 52.69 117 ASP A N 1
ATOM 962 C CA . ASP A 1 117 ? -0.901 8.668 -26.083 1.00 52.69 117 ASP A CA 1
ATOM 963 C C . ASP A 1 117 ? -1.332 7.284 -26.631 1.00 52.69 117 ASP A C 1
ATOM 965 O O . ASP A 1 117 ? -2.050 7.210 -27.627 1.00 52.69 117 ASP A O 1
ATOM 969 N N . ASP A 1 118 ? -0.953 6.194 -25.958 1.00 52.03 118 ASP A N 1
ATOM 970 C CA . ASP A 1 118 ? -1.280 4.810 -26.306 1.00 52.03 118 ASP A CA 1
ATOM 971 C C . ASP A 1 118 ? -2.279 4.192 -25.306 1.00 52.03 118 ASP A C 1
ATOM 973 O O . ASP A 1 118 ? -1.889 3.383 -24.472 1.00 52.03 118 ASP A O 1
ATOM 977 N N . ASP A 1 119 ? -3.565 4.564 -25.376 1.00 53.16 119 ASP A N 1
ATOM 978 C CA . ASP A 1 119 ? -4.764 3.851 -24.856 1.00 53.16 119 ASP A CA 1
ATOM 979 C C . ASP A 1 119 ? -4.774 3.328 -23.387 1.00 53.16 119 ASP A C 1
ATOM 981 O O . ASP A 1 119 ? -5.751 2.720 -22.932 1.00 53.16 119 ASP A O 1
ATOM 985 N N . VAL A 1 120 ? -3.729 3.561 -22.589 1.00 54.22 120 VAL A N 1
ATOM 986 C CA . VAL A 1 120 ? -3.598 3.079 -21.211 1.00 54.22 120 VAL A CA 1
ATOM 987 C C . VAL A 1 120 ? -3.788 4.253 -20.266 1.00 54.22 120 VAL A C 1
ATOM 989 O O . VAL A 1 120 ? -2.866 4.985 -19.920 1.00 54.22 120 VAL A O 1
ATOM 992 N N . GLN A 1 121 ? -5.020 4.406 -19.788 1.00 60.44 121 GLN A N 1
ATOM 993 C CA . GLN A 1 121 ? -5.337 5.380 -18.752 1.00 60.44 121 GLN A CA 1
ATOM 994 C C . GLN A 1 121 ? -4.732 4.939 -17.407 1.00 60.44 121 GLN A C 1
ATOM 996 O O . GLN A 1 121 ? -5.357 4.201 -16.636 1.00 60.44 121 GLN A O 1
ATOM 1001 N N . GLN A 1 122 ? -3.520 5.402 -17.096 1.00 68.12 122 GLN A N 1
ATOM 1002 C CA . GLN A 1 122 ? -2.891 5.145 -15.802 1.00 68.12 122 GLN A CA 1
ATOM 1003 C C . GLN A 1 122 ? -3.497 6.078 -14.746 1.00 68.12 122 GLN A C 1
ATOM 1005 O O . GLN A 1 122 ? -3.424 7.304 -14.835 1.00 68.12 122 GLN A O 1
ATOM 1010 N N . SER A 1 123 ? -4.143 5.492 -13.737 1.00 80.44 123 SER A N 1
ATOM 1011 C CA . SER A 1 123 ? -4.777 6.227 -12.636 1.00 80.44 123 SER A CA 1
ATOM 1012 C C . SER A 1 123 ? -4.077 5.912 -11.320 1.00 80.44 123 SER A C 1
ATOM 1014 O O . SER A 1 123 ? -3.950 4.742 -10.949 1.00 80.44 123 SER A O 1
ATOM 1016 N N . TRP A 1 124 ? -3.657 6.962 -10.614 1.00 84.44 124 TRP A N 1
ATOM 1017 C CA . TRP A 1 124 ? -2.970 6.873 -9.328 1.00 84.44 124 TRP A CA 1
ATOM 1018 C C . TRP A 1 124 ? -3.944 7.111 -8.179 1.00 84.44 124 TRP A C 1
ATOM 1020 O O . TRP A 1 124 ? -4.651 8.125 -8.137 1.00 84.44 124 TRP A O 1
ATOM 1030 N N . TYR A 1 125 ? -3.948 6.184 -7.226 1.00 87.81 125 TYR A N 1
ATOM 1031 C CA . TYR A 1 125 ? -4.836 6.185 -6.074 1.00 87.81 125 TYR A CA 1
ATOM 1032 C C . TYR A 1 125 ? -4.046 6.329 -4.776 1.00 87.81 125 TYR A C 1
ATOM 1034 O O . TYR A 1 125 ? -3.076 5.613 -4.545 1.00 87.81 125 TYR A O 1
ATOM 1042 N N . GLN A 1 126 ? -4.499 7.226 -3.910 1.00 90.50 126 GLN A N 1
ATOM 1043 C CA . GLN A 1 126 ? -4.108 7.285 -2.509 1.00 90.50 126 GLN A CA 1
ATOM 1044 C C . GLN A 1 126 ? -5.034 6.363 -1.716 1.00 90.50 126 GLN A C 1
ATOM 1046 O O . GLN A 1 126 ? -6.252 6.415 -1.896 1.00 90.50 126 GLN A O 1
ATOM 1051 N N . LEU A 1 127 ? -4.478 5.502 -0.869 1.00 91.31 127 LEU A N 1
ATOM 1052 C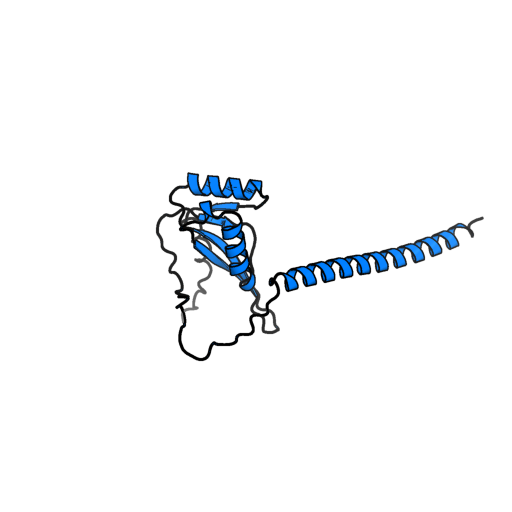 CA . LEU A 1 127 ? -5.260 4.533 -0.104 1.00 91.31 127 LEU A CA 1
ATOM 1053 C C . LEU A 1 127 ? -5.469 5.003 1.333 1.00 91.31 127 LEU A C 1
ATOM 1055 O O . LEU A 1 127 ? -4.517 5.396 2.008 1.00 91.31 127 LEU A O 1
ATOM 1059 N N . TYR A 1 128 ? -6.711 4.895 1.798 1.00 90.94 128 TYR A N 1
ATOM 1060 C CA . TYR A 1 128 ? -7.110 5.210 3.164 1.00 90.94 128 TYR A CA 1
ATOM 1061 C C . TYR A 1 128 ? -7.803 4.005 3.776 1.00 90.94 128 TYR A C 1
ATOM 1063 O O . TYR A 1 128 ? -8.643 3.377 3.136 1.00 90.94 128 TYR A O 1
ATOM 1071 N N . ILE A 1 129 ? -7.479 3.691 5.021 1.00 91.25 129 ILE A N 1
ATOM 1072 C CA . ILE A 1 129 ? -8.217 2.707 5.806 1.00 91.25 129 ILE A CA 1
ATOM 1073 C C . ILE A 1 129 ? -9.170 3.491 6.695 1.00 91.25 129 ILE A C 1
ATOM 1075 O O . ILE A 1 129 ? -8.742 4.362 7.453 1.00 91.25 129 ILE A O 1
ATOM 1079 N N . ALA A 1 130 ? -10.459 3.222 6.539 1.00 88.06 130 ALA A N 1
ATOM 1080 C CA . ALA A 1 130 ? -11.532 3.953 7.192 1.00 88.06 130 ALA A CA 1
ATOM 1081 C C . ALA A 1 130 ? -12.210 3.118 8.288 1.00 88.06 130 ALA A C 1
ATOM 1083 O O . ALA A 1 130 ? -11.911 1.934 8.473 1.00 88.06 130 ALA A O 1
ATOM 1084 N N . ASN A 1 131 ? -13.167 3.757 8.965 1.00 87.06 131 ASN A N 1
ATOM 1085 C CA . ASN A 1 131 ? -13.962 3.232 10.077 1.00 87.06 131 ASN A CA 1
ATOM 1086 C C . ASN A 1 131 ? -13.196 3.111 11.401 1.00 87.06 131 ASN A C 1
ATOM 1088 O O . ASN A 1 131 ? -13.477 2.191 12.162 1.00 87.06 131 ASN A O 1
ATOM 1092 N N . PHE A 1 132 ? -12.239 3.995 11.706 1.00 86.88 132 PHE A N 1
ATOM 1093 C CA . PHE A 1 132 ? -11.679 4.076 13.062 1.00 86.88 132 PHE A CA 1
ATOM 1094 C C . PHE A 1 132 ? -12.589 4.916 13.963 1.00 86.88 132 PHE A C 1
ATOM 1096 O O . PHE A 1 132 ? -12.943 6.048 13.623 1.00 86.88 132 PHE A O 1
ATOM 1103 N N . ASN A 1 133 ? -12.955 4.366 15.121 1.00 83.69 133 ASN A N 1
ATOM 1104 C CA . ASN A 1 133 ? -13.901 4.997 16.047 1.00 83.69 133 ASN A CA 1
ATOM 1105 C C . ASN A 1 133 ? -13.240 6.109 16.872 1.00 83.69 133 ASN A C 1
ATOM 1107 O O . ASN A 1 133 ? -13.909 7.029 17.334 1.00 83.69 133 ASN A O 1
ATOM 1111 N N . SER A 1 134 ? -11.923 6.023 17.068 1.00 84.62 134 SER A N 1
ATOM 1112 C CA . SER A 1 134 ? -11.139 6.967 17.862 1.00 84.62 134 SER A CA 1
ATOM 1113 C C . SER A 1 134 ? -9.803 7.271 17.192 1.00 84.62 134 SER A C 1
ATOM 1115 O O . SER A 1 134 ? -9.231 6.424 16.504 1.00 84.62 134 SER A O 1
ATOM 1117 N N . GLN A 1 135 ? -9.274 8.468 17.447 1.00 86.44 135 GLN A N 1
ATOM 1118 C CA . GLN A 1 135 ? -7.934 8.861 17.015 1.00 86.44 135 GLN A CA 1
ATOM 1119 C C . GLN A 1 135 ? -6.870 7.911 17.576 1.00 86.44 135 GLN A C 1
ATOM 1121 O O . GLN A 1 135 ? -5.965 7.512 16.851 1.00 86.44 135 GLN A O 1
ATOM 1126 N N . VAL A 1 136 ? -7.013 7.513 18.845 1.00 88.00 136 VAL A N 1
ATOM 1127 C CA . VAL A 1 136 ? -6.054 6.635 19.534 1.00 88.00 136 VAL A CA 1
ATOM 1128 C C . VAL A 1 136 ? -5.966 5.278 18.836 1.00 88.00 136 VAL A C 1
ATOM 1130 O O . VAL A 1 136 ? -4.878 4.771 18.601 1.00 88.00 136 VAL A O 1
ATOM 1133 N N . GLU A 1 137 ? -7.108 4.735 18.411 1.00 88.56 137 GLU A N 1
ATOM 1134 C CA . GLU A 1 137 ? -7.183 3.462 17.686 1.00 88.56 137 GLU A CA 1
ATOM 1135 C C . GLU A 1 137 ? -6.478 3.544 16.317 1.00 88.56 137 GLU A C 1
ATOM 1137 O O . GLU A 1 137 ? -5.729 2.646 15.929 1.00 88.56 137 GLU A O 1
ATOM 1142 N N . ALA A 1 138 ? -6.673 4.652 15.594 1.00 89.00 138 ALA A N 1
ATOM 1143 C CA . ALA A 1 138 ? -5.998 4.906 14.323 1.00 89.00 138 ALA A CA 1
ATOM 1144 C C . ALA A 1 138 ? -4.479 5.104 14.498 1.00 89.00 138 ALA A C 1
ATOM 1146 O O . ALA A 1 138 ? -3.684 4.668 13.658 1.00 89.00 138 ALA A O 1
ATOM 1147 N N . GLU A 1 139 ? -4.060 5.750 15.588 1.00 90.88 139 GLU A N 1
ATOM 1148 C CA . GLU A 1 139 ? -2.651 5.953 15.931 1.00 90.88 139 GLU A CA 1
ATOM 1149 C C . GLU A 1 139 ? -1.959 4.645 16.307 1.00 90.88 139 GLU A C 1
ATOM 1151 O O . GLU A 1 139 ? -0.877 4.377 15.787 1.00 90.88 139 GLU A O 1
ATOM 1156 N N . GLU A 1 140 ? -2.588 3.805 17.130 1.00 90.81 140 GLU A N 1
ATOM 1157 C CA . GLU A 1 140 ? -2.085 2.470 17.466 1.00 90.81 140 GLU A CA 1
ATOM 1158 C C . GLU A 1 140 ? -1.886 1.624 16.207 1.00 90.81 140 GLU A C 1
ATOM 1160 O O . GLU A 1 140 ? -0.811 1.054 15.999 1.00 90.81 140 GLU A O 1
ATOM 1165 N N . TYR A 1 141 ? -2.868 1.621 15.303 1.00 90.06 141 TYR A N 1
ATOM 1166 C CA . TYR A 1 141 ? -2.734 0.932 14.025 1.00 90.06 141 TYR A CA 1
ATOM 1167 C C . TYR A 1 141 ? -1.572 1.489 13.189 1.00 90.06 141 TYR A C 1
ATOM 1169 O O . TYR A 1 141 ? -0.732 0.737 12.691 1.00 90.06 141 TYR A O 1
ATOM 1177 N N . CYS A 1 142 ? -1.445 2.812 13.086 1.00 91.44 142 CYS A N 1
ATOM 1178 C CA . CYS A 1 142 ? -0.328 3.422 12.371 1.00 91.44 142 CYS A CA 1
ATOM 1179 C C . CYS A 1 142 ? 1.037 3.118 13.032 1.00 91.44 142 CYS A C 1
ATOM 1181 O O . CYS A 1 142 ? 2.045 2.962 12.341 1.00 91.44 142 CYS A O 1
ATOM 1183 N N . LEU A 1 143 ? 1.106 2.967 14.356 1.00 91.75 143 LEU A N 1
ATOM 1184 C CA . LEU A 1 143 ? 2.326 2.525 15.036 1.00 91.75 143 LEU A CA 1
ATOM 1185 C C . LEU A 1 143 ? 2.700 1.087 14.658 1.00 91.75 143 LEU A C 1
ATOM 1187 O O . LEU A 1 143 ? 3.875 0.832 14.389 1.00 91.75 143 LEU A O 1
ATOM 1191 N N . THR A 1 144 ? 1.726 0.176 14.562 1.00 90.12 144 THR A N 1
ATOM 1192 C CA . THR A 1 144 ? 1.990 -1.202 14.104 1.00 90.12 144 THR A CA 1
ATOM 1193 C C . THR A 1 144 ? 2.512 -1.235 12.669 1.00 90.12 144 THR A C 1
ATOM 1195 O O . THR A 1 144 ? 3.521 -1.880 12.397 1.00 90.12 144 THR A O 1
ATOM 1198 N N . LEU A 1 145 ? 1.924 -0.438 11.772 1.00 89.38 145 LEU A N 1
ATOM 1199 C CA . LEU A 1 145 ? 2.405 -0.306 10.397 1.00 89.38 145 LEU A CA 1
ATOM 1200 C C . LEU A 1 145 ? 3.841 0.230 10.337 1.00 89.38 145 LEU A C 1
ATOM 1202 O O . LEU A 1 145 ? 4.667 -0.281 9.580 1.00 89.38 145 LEU A O 1
ATOM 1206 N N . LYS A 1 146 ? 4.168 1.230 11.163 1.00 90.25 146 LYS A N 1
ATOM 1207 C CA . LYS A 1 146 ? 5.521 1.802 11.233 1.00 90.25 146 LYS A CA 1
ATOM 1208 C C . LYS A 1 146 ? 6.556 0.813 11.755 1.00 90.25 146 LYS A C 1
ATOM 1210 O O . LYS A 1 146 ? 7.695 0.864 11.289 1.00 90.25 146 LYS A O 1
ATOM 1215 N N . ALA A 1 147 ? 6.183 -0.068 12.685 1.00 89.50 147 ALA A N 1
ATOM 1216 C CA . ALA A 1 147 ? 7.063 -1.136 13.158 1.00 89.50 147 ALA A CA 1
ATOM 1217 C C . ALA A 1 147 ? 7.478 -2.067 12.004 1.00 89.50 147 ALA A C 1
ATOM 1219 O O . ALA A 1 147 ? 8.649 -2.428 11.896 1.00 89.50 147 ALA A O 1
ATOM 1220 N N . ASP A 1 148 ? 6.560 -2.315 11.067 1.00 86.62 148 ASP A N 1
ATOM 1221 C CA . ASP A 1 148 ? 6.802 -3.078 9.837 1.00 86.62 148 ASP A CA 1
ATOM 1222 C C . ASP A 1 148 ? 7.336 -2.216 8.677 1.00 86.62 148 ASP A C 1
ATOM 1224 O O . ASP A 1 148 ? 7.240 -2.580 7.503 1.00 86.62 148 ASP A O 1
ATOM 1228 N N . GLN A 1 149 ? 7.913 -1.053 8.997 1.00 87.25 149 GLN A N 1
ATOM 1229 C CA . GLN A 1 149 ? 8.499 -0.090 8.056 1.00 87.25 149 GLN A CA 1
ATOM 1230 C C . GLN A 1 149 ? 7.512 0.491 7.029 1.00 87.25 149 GLN A C 1
ATOM 1232 O O . GLN A 1 149 ? 7.924 1.111 6.044 1.00 87.25 149 GLN A O 1
ATOM 1237 N N . GLN A 1 150 ? 6.205 0.367 7.266 1.00 86.31 150 GLN A N 1
ATOM 1238 C CA . GLN A 1 150 ? 5.188 1.016 6.451 1.00 86.31 150 GLN A CA 1
ATOM 1239 C C . GLN A 1 150 ? 4.912 2.423 6.978 1.00 86.31 150 GLN A C 1
ATOM 1241 O O . GLN A 1 150 ? 4.549 2.643 8.133 1.00 86.31 150 GLN A O 1
ATOM 1246 N N . ARG A 1 151 ? 5.101 3.419 6.112 1.00 88.69 151 ARG A N 1
ATOM 1247 C CA . ARG A 1 151 ? 4.778 4.806 6.449 1.00 88.69 151 ARG A CA 1
ATOM 1248 C C . ARG A 1 151 ? 3.261 4.994 6.396 1.00 88.69 151 ARG A C 1
ATOM 1250 O O . ARG A 1 151 ? 2.609 4.557 5.452 1.00 88.69 151 ARG A O 1
ATOM 1257 N N . CYS A 1 152 ? 2.725 5.691 7.386 1.00 91.19 152 CYS A N 1
ATOM 1258 C CA . CYS A 1 152 ? 1.305 6.001 7.500 1.00 91.19 152 CYS A CA 1
ATOM 1259 C C . CYS A 1 152 ? 1.105 7.367 8.153 1.00 91.19 152 CYS A C 1
ATOM 1261 O O . CYS A 1 152 ? 1.979 7.865 8.881 1.00 91.19 152 CYS A O 1
ATOM 1263 N N . ARG A 1 153 ? -0.063 7.953 7.902 1.00 90.06 153 ARG A N 1
ATOM 1264 C CA . ARG A 1 153 ? -0.512 9.209 8.496 1.00 90.06 153 ARG A CA 1
ATOM 1265 C C . ARG A 1 153 ? -1.957 9.065 8.964 1.00 90.06 153 ARG A C 1
ATOM 1267 O O . ARG A 1 153 ? -2.794 8.568 8.224 1.00 90.06 153 ARG A O 1
ATOM 1274 N N . VAL A 1 154 ? -2.248 9.519 10.179 1.00 90.56 154 VAL A N 1
ATOM 1275 C CA . VAL A 1 154 ? -3.626 9.609 10.682 1.00 90.56 154 VAL A CA 1
ATOM 1276 C C . VAL A 1 154 ? -4.228 10.924 10.194 1.00 90.56 154 VAL A C 1
ATOM 1278 O O . VAL A 1 154 ? -3.600 11.979 10.309 1.00 90.56 154 VAL A O 1
ATOM 1281 N N . VAL A 1 155 ? -5.413 10.849 9.597 1.00 86.38 155 VAL A N 1
ATOM 1282 C CA . VAL A 1 155 ? -6.093 11.967 8.941 1.00 86.38 155 VAL A CA 1
ATOM 1283 C C . VAL A 1 155 ? -7.552 11.986 9.394 1.00 86.38 155 VAL A C 1
ATOM 1285 O O . VAL A 1 155 ? -8.200 10.942 9.489 1.00 86.38 155 VAL A O 1
ATOM 1288 N N . SER A 1 156 ? -8.074 13.179 9.687 1.00 78.62 156 SER A N 1
ATOM 1289 C CA . SER A 1 156 ? -9.505 13.374 9.921 1.00 78.62 156 SER A CA 1
ATOM 1290 C C . SER A 1 156 ? -10.225 13.603 8.585 1.00 78.62 156 SER A C 1
ATOM 1292 O O . SER A 1 156 ? -9.661 14.242 7.688 1.00 78.62 156 SER A O 1
ATOM 1294 N N . PRO A 1 157 ? -11.475 13.138 8.432 1.00 68.50 157 PRO A N 1
ATOM 1295 C CA . PRO A 1 157 ? -12.207 13.216 7.166 1.00 68.50 157 PRO A CA 1
ATOM 1296 C C . PRO A 1 157 ? -12.380 14.654 6.637 1.00 68.50 157 PRO A C 1
ATOM 1298 O O . PRO A 1 157 ? -12.499 14.847 5.430 1.00 68.50 157 PRO A O 1
ATOM 1301 N N . GLU A 1 158 ? -12.318 15.667 7.506 1.00 58.62 158 GLU A N 1
ATOM 1302 C CA . GLU A 1 158 ? -12.489 17.084 7.150 1.00 58.62 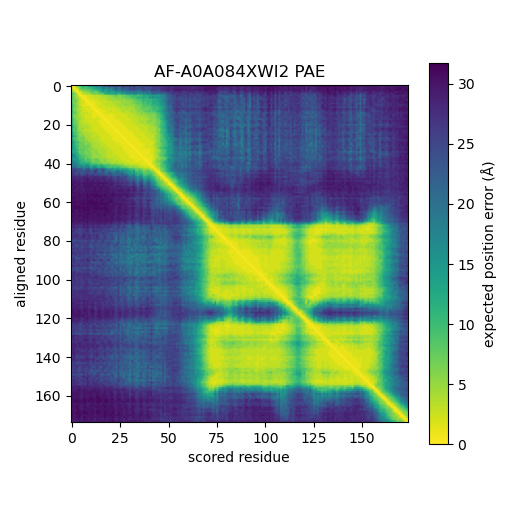158 GLU A CA 1
ATOM 1303 C C . GLU A 1 158 ? -11.255 17.731 6.503 1.00 58.62 158 GLU A C 1
ATOM 1305 O O . GLU A 1 158 ? -11.384 18.700 5.759 1.00 58.62 158 GLU A O 1
ATOM 1310 N N . THR A 1 159 ? -10.049 17.210 6.744 1.00 54.03 159 THR A N 1
ATOM 1311 C CA . THR A 1 159 ? -8.812 17.867 6.271 1.00 54.03 159 THR A CA 1
ATOM 1312 C C . THR A 1 159 ? -8.509 17.650 4.783 1.00 54.03 159 THR A C 1
ATOM 1314 O O . THR A 1 159 ? -7.660 18.346 4.227 1.00 54.03 159 THR A O 1
ATOM 1317 N N . ASP A 1 160 ? -9.223 16.742 4.111 1.00 47.94 160 ASP A N 1
ATOM 1318 C CA . ASP A 1 160 ? -8.900 16.297 2.744 1.00 47.94 160 ASP A CA 1
ATOM 1319 C C . ASP A 1 160 ? -9.842 16.867 1.656 1.00 47.94 160 ASP A C 1
ATOM 1321 O O . ASP A 1 160 ? -9.657 16.606 0.468 1.00 47.94 160 ASP A O 1
ATOM 1325 N N . THR A 1 161 ? -10.838 17.689 2.018 1.00 48.56 161 THR A N 1
ATOM 1326 C CA . THR A 1 161 ? -11.728 18.378 1.052 1.00 48.56 161 THR A CA 1
ATOM 1327 C C . THR A 1 161 ? -11.059 19.559 0.341 1.00 48.56 161 THR A C 1
ATOM 1329 O O . THR A 1 161 ? -11.520 19.993 -0.714 1.00 48.56 161 THR A O 1
ATOM 1332 N N . THR A 1 162 ? -9.927 20.049 0.850 1.00 45.97 162 THR A N 1
ATOM 1333 C CA . THR A 1 162 ? -9.269 21.273 0.355 1.00 45.97 162 THR A CA 1
ATOM 1334 C C . THR A 1 162 ? -8.581 21.138 -1.011 1.00 45.97 162 THR A C 1
ATOM 1336 O O . THR A 1 162 ? -8.143 22.143 -1.568 1.00 45.97 162 THR A O 1
ATOM 1339 N N . LEU A 1 163 ? -8.509 19.936 -1.602 1.00 45.91 163 LEU A N 1
ATOM 1340 C CA . LEU A 1 163 ? -7.864 19.719 -2.909 1.00 45.91 163 LEU A CA 1
ATOM 1341 C C . LEU A 1 163 ? -8.829 19.493 -4.084 1.00 45.91 163 LEU A C 1
ATOM 1343 O O . LEU A 1 163 ? -8.379 19.502 -5.228 1.00 45.91 163 LEU A O 1
ATOM 1347 N N . LEU A 1 164 ? -10.135 19.333 -3.842 1.00 46.69 164 LEU A N 1
ATOM 1348 C CA . LEU A 1 164 ? -11.120 19.122 -4.917 1.00 46.69 164 LEU A CA 1
ATOM 1349 C C . LEU A 1 164 ? -11.833 20.406 -5.375 1.00 46.69 164 LEU A C 1
ATOM 1351 O O . LEU A 1 164 ? -12.387 20.421 -6.474 1.00 46.69 164 LEU A O 1
ATOM 1355 N N . ASP A 1 165 ? -11.760 21.505 -4.618 1.00 40.31 165 ASP A N 1
ATOM 1356 C CA . ASP A 1 165 ? -12.422 22.769 -4.995 1.00 40.31 165 ASP A CA 1
ATOM 1357 C C . ASP A 1 165 ? -11.682 23.576 -6.079 1.00 40.31 165 ASP A C 1
ATOM 1359 O O . ASP A 1 165 ? -12.263 24.459 -6.713 1.00 40.31 165 ASP A O 1
ATOM 1363 N N . ASN A 1 166 ? -10.428 23.234 -6.387 1.00 41.78 166 ASN A N 1
ATOM 1364 C CA . ASN A 1 166 ? -9.649 23.925 -7.424 1.00 41.78 166 ASN A CA 1
ATOM 1365 C C . ASN A 1 166 ? -9.862 23.365 -8.846 1.00 41.78 166 ASN A C 1
ATOM 1367 O O . ASN A 1 166 ? -9.256 23.861 -9.792 1.00 41.78 166 ASN A O 1
ATOM 1371 N N . ALA A 1 167 ? -10.731 22.361 -9.022 1.00 40.84 167 ALA A N 1
ATOM 1372 C CA . ALA A 1 167 ? -10.967 21.689 -10.305 1.00 40.84 167 ALA A CA 1
ATOM 1373 C C . ALA A 1 167 ? -12.325 22.020 -10.961 1.00 40.84 167 ALA A C 1
ATOM 1375 O O . ALA A 1 167 ? -12.784 21.280 -11.832 1.00 40.84 167 ALA A O 1
ATOM 1376 N N . ARG A 1 168 ? -12.986 23.131 -10.597 1.00 36.22 168 ARG A N 1
ATOM 1377 C CA . ARG A 1 168 ? -14.071 23.673 -11.434 1.00 36.22 168 ARG A CA 1
ATOM 1378 C C . ARG A 1 168 ? -13.476 24.544 -12.544 1.00 36.22 168 ARG A C 1
ATOM 1380 O O . ARG A 1 168 ? -13.012 25.644 -12.242 1.00 36.22 168 ARG A O 1
ATOM 1387 N N . PRO A 1 169 ? -13.538 24.144 -13.830 1.00 40.59 169 PRO A N 1
ATOM 1388 C CA . PRO A 1 169 ? -13.314 25.098 -14.903 1.00 40.59 169 PRO A CA 1
ATOM 1389 C C . PRO A 1 169 ? -14.399 26.176 -14.811 1.00 40.59 169 PRO A C 1
ATOM 1391 O O . PRO A 1 169 ? -15.598 25.891 -14.891 1.00 40.59 169 PRO A O 1
ATOM 1394 N N . ARG A 1 170 ? -13.982 27.431 -14.613 1.00 43.34 170 ARG A N 1
ATOM 1395 C CA . ARG A 1 170 ? -14.858 28.591 -14.796 1.00 43.34 170 ARG A CA 1
ATOM 1396 C C . ARG A 1 170 ? -15.355 28.550 -16.242 1.00 43.34 170 ARG A C 1
ATOM 1398 O O . ARG A 1 170 ? -14.563 28.717 -17.164 1.00 43.34 170 ARG A O 1
ATOM 1405 N N . ARG A 1 171 ? -16.653 28.305 -16.444 1.00 42.50 171 ARG A N 1
ATOM 1406 C CA . ARG A 1 171 ? -17.289 28.525 -17.750 1.00 42.50 171 ARG A CA 1
ATOM 1407 C C . ARG A 1 171 ? -17.096 30.003 -18.120 1.00 42.50 171 ARG A C 1
ATOM 1409 O O . ARG A 1 171 ? -17.444 30.846 -17.290 1.00 42.50 171 ARG A O 1
ATOM 1416 N N . PRO A 1 172 ? -16.578 30.340 -19.311 1.00 44.06 172 PRO A N 1
ATOM 1417 C CA . PRO A 1 172 ? -16.670 31.705 -19.805 1.00 44.06 172 PRO A CA 1
ATOM 1418 C C . PRO A 1 172 ? -18.148 32.006 -20.080 1.00 44.06 172 PRO A C 1
ATOM 1420 O O . PRO A 1 172 ? -18.795 31.328 -20.879 1.00 44.06 172 PRO A O 1
ATOM 1423 N N . GLY A 1 173 ? -18.701 32.959 -19.333 1.00 53.22 173 GLY A N 1
ATOM 1424 C CA . GLY A 1 173 ? -20.012 33.532 -19.608 1.00 53.22 173 GLY A CA 1
ATOM 1425 C C . GLY A 1 173 ? -19.915 34.470 -20.809 1.00 53.22 173 GLY A C 1
ATOM 1426 O O . GLY A 1 173 ? -19.040 35.329 -20.815 1.00 53.22 173 GLY A O 1
ATOM 1427 N N . THR A 1 174 ? -20.782 34.191 -21.786 1.00 49.78 174 THR A N 1
ATOM 1428 C CA . THR A 1 174 ? -21.355 35.035 -22.859 1.00 49.78 174 THR A CA 1
ATOM 1429 C C . THR A 1 174 ? -20.734 36.398 -23.130 1.00 49.78 174 THR A C 1
ATOM 1431 O O . THR A 1 174 ? -20.811 37.260 -22.226 1.00 49.78 174 THR A O 1
#

Organism: NCBI:txid2954382

Sequence (174 aa):
MGGTDYLSLLETQRSYHRYLDDYQKIRMEFFRGYISLFQALGGGLKAERRAPADDEAIPVVYEGSQASTDTFWQVELAGLYHRSTIDATWRDLRNRYPFFMEGRSLQPRLKGRIEEDDDVQQSWYQLYIANFNSQVEAEEYCLTLKADQQRCRVVSPETDTTLLDNARPRRPGT

Mean predicted aligned error: 17.77 Å

Foldseek 3Di:
DPVVVVVVVVVVVVVVVVVVVVVVVVVVVVVVVVVVVCVVVVVDDPPPPPPDPDDDDPPPPPPPPPPPPDFWKKKWWDDWDWPVCQVVVLVVCCVVPVPLCVPKDKDWDWPDWDDDVPPDTTTITTIMITDHPDQVSNVVVQVVCVVVVTHMDIDTPVVPPVPPVVPDDDDDDD

Nearest PDB structures (foldseek):
  5zeb-assembly1_f  TM=4.824E-01  e=2.976E-02  Mycolicibacterium smegmatis MC2 155
  8p8v-assembly1_E  TM=4.508E-01  e=9.496E-02  Mycoplasmoides pneumoniae M129
  2dny-assembly1_A  TM=4.451E-01  e=1.510E-01  Homo sapiens
  3ced-assembly3_C  TM=3.631E-01  e=8.456E-02  Staphylococcus aureus subsp. aureus Mu50
  4v4r-assembly1_AY  TM=1.793E-01  e=2.403E-01  Thermus thermophilus HB8

Radius of gyration: 25.14 Å; Cα contacts (8 Å, |Δi|>4): 150; chains: 1; bounding box: 86×54×46 Å

Secondary structure (DSSP, 8-state):
--HHHHHHHHHHHHHHHHHHHHHHHHHHHHHHHHHHHHHHTTTT---------SS-----------------EEEEESS-EEGGGHHHHHHHHHHH-TTTTTT-EEEEEEEEEE--SSS--EEEEEEEEEEESSHHHHHHHHHHHHHTT--EEEE-GGGGGGGTGGG-------

Solvent-accessible surface area (backbone atoms only — not comparable to full-atom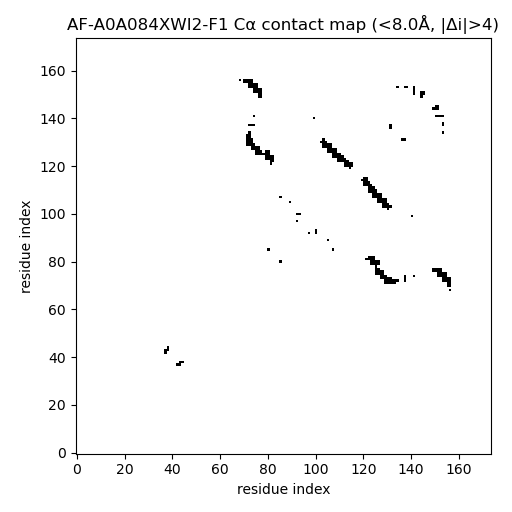 values): 10673 Å² total; per-residue (Å²): 140,70,79,70,58,57,56,53,49,54,52,48,52,55,52,50,53,52,49,51,52,51,52,53,50,53,54,50,52,52,52,51,51,52,51,51,50,41,38,74,74,59,76,58,69,73,77,72,82,70,76,78,81,78,91,78,79,76,80,80,76,79,62,83,70,68,77,70,87,60,95,34,27,28,34,37,46,66,67,75,36,47,76,83,47,50,64,57,52,52,51,51,49,40,72,76,37,52,79,81,44,60,90,44,47,81,48,75,40,81,77,46,72,48,88,48,99,73,90,51,77,48,43,34,24,39,43,28,42,36,70,24,91,38,66,67,60,39,46,55,51,40,50,56,38,41,76,72,72,38,58,58,44,76,44,57,74,78,76,68,60,82,73,65,74,80,71,68,80,80,75,84,77,130